Protein AF-R9RE39-F1 (afdb_monomer_lite)

Secondary structure (DSSP, 8-state):
-HHHHHHHHHHHHSSS--HHHHHHHHHHHHHTTSS-HHHHHHHHHHHH---TT-HHHHHH--HHHHHHHHHHHHHHH-SHHHHHHHHHHHHHHHHHHHHHHHHT---------

Foldseek 3Di:
DLVLLVVLLVLLPDPDHDLVSLLVNLCCCVVVVLDAPVLLLVLLCQQPNDPPPCPVVSVPDHSVRSSVVVSVCCVPVNCPSSSVSSSVSSVVSSVVVVVVVVVPPDPCPDPPD

pLDDT: mean 88.13, std 12.08, range [48.97, 97.25]

Sequence (113 aa):
MELNLLLYRNELKKKTVYNYIFYGIIIGLVEDKTINRDELLKLYIDTFGVPKGFENIIAIARENEIKNLIFFEIKNKGTSNLKKNLKILVDEKIKEMKLDEKNNKNTFDGWLK

Structure (mmCIF, N/CA/C/O backbone):
data_AF-R9RE39-F1
#
_entry.id   AF-R9R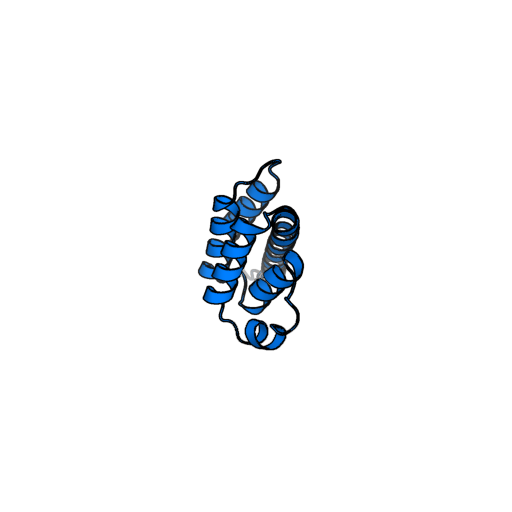E39-F1
#
loop_
_atom_site.group_PDB
_atom_site.id
_atom_site.type_symbol
_atom_site.label_atom_id
_atom_site.label_alt_id
_atom_site.label_comp_id
_atom_site.label_asym_id
_atom_site.label_entity_id
_atom_site.label_seq_id
_atom_site.pdbx_PDB_ins_code
_atom_site.Cartn_x
_atom_site.Cartn_y
_atom_site.Cartn_z
_atom_site.occupancy
_atom_site.B_iso_or_equiv
_atom_site.auth_seq_id
_atom_site.auth_comp_id
_atom_site.auth_asym_id
_atom_site.auth_atom_id
_atom_site.pdbx_PDB_model_num
ATOM 1 N N . MET A 1 1 ? -0.199 -6.618 -16.737 1.00 65.62 1 MET A N 1
ATOM 2 C CA . MET A 1 1 ? 0.292 -5.558 -15.832 1.00 65.62 1 MET A CA 1
ATOM 3 C C . MET A 1 1 ? -0.541 -4.283 -15.955 1.00 65.62 1 MET A C 1
ATOM 5 O O . MET A 1 1 ? -1.214 -3.944 -14.992 1.00 65.62 1 MET A O 1
ATOM 9 N N . GLU A 1 2 ? -0.615 -3.636 -17.128 1.00 76.25 2 GLU A N 1
ATOM 10 C CA . GLU A 1 2 ? -1.375 -2.375 -17.285 1.00 76.25 2 GLU A CA 1
ATOM 11 C C . GLU A 1 2 ? -2.875 -2.519 -16.952 1.00 76.25 2 GLU A C 1
ATOM 13 O O . GLU A 1 2 ? -3.432 -1.717 -16.200 1.00 76.25 2 GLU A O 1
ATOM 18 N N . LEU A 1 3 ? -3.518 -3.594 -17.428 1.00 81.19 3 LEU A N 1
ATOM 19 C CA . LEU A 1 3 ? -4.928 -3.877 -17.134 1.00 81.19 3 LEU A CA 1
ATOM 20 C C . LEU A 1 3 ? -5.200 -3.993 -15.622 1.00 81.19 3 LEU A C 1
ATOM 22 O O . LEU A 1 3 ? -6.185 -3.438 -15.137 1.00 81.19 3 LEU A O 1
ATOM 26 N N . ASN A 1 4 ? -4.308 -4.646 -14.867 1.00 90.38 4 ASN A N 1
ATOM 27 C CA . ASN A 1 4 ? -4.447 -4.810 -13.415 1.00 90.38 4 ASN A CA 1
ATOM 28 C C . ASN A 1 4 ? -4.405 -3.451 -12.703 1.00 90.38 4 ASN A C 1
ATOM 30 O O . ASN A 1 4 ? -5.260 -3.173 -11.866 1.00 90.38 4 ASN A O 1
ATOM 34 N N . LEU A 1 5 ? -3.485 -2.560 -13.088 1.00 93.81 5 LEU A N 1
ATOM 35 C CA . LEU A 1 5 ? -3.395 -1.219 -12.500 1.00 93.81 5 LEU A CA 1
ATOM 36 C C . LEU A 1 5 ? -4.636 -0.368 -12.784 1.00 93.81 5 LEU A C 1
ATOM 38 O O . LEU A 1 5 ? -5.113 0.343 -11.896 1.00 93.81 5 LEU A O 1
ATOM 42 N N . LEU A 1 6 ? -5.206 -0.462 -13.988 1.00 94.88 6 LEU A N 1
ATOM 43 C CA . LEU A 1 6 ? -6.463 0.218 -14.316 1.00 94.88 6 LEU A CA 1
ATOM 44 C C . LEU A 1 6 ? -7.636 -0.317 -13.483 1.00 94.88 6 LEU A C 1
ATOM 46 O O . LEU A 1 6 ? -8.452 0.475 -13.001 1.00 94.88 6 LEU A O 1
ATOM 50 N N . LEU A 1 7 ? -7.701 -1.634 -13.265 1.00 95.62 7 LEU A N 1
ATOM 51 C CA . LEU A 1 7 ? -8.695 -2.255 -12.388 1.00 95.62 7 LEU A CA 1
ATOM 52 C C . LEU A 1 7 ? -8.530 -1.779 -10.938 1.00 95.62 7 LEU A C 1
ATOM 54 O O . LEU A 1 7 ? -9.497 -1.294 -10.348 1.00 95.62 7 LEU A O 1
ATOM 58 N N . TYR A 1 8 ? -7.309 -1.802 -10.393 1.00 97.19 8 TYR A N 1
ATOM 59 C CA . TYR A 1 8 ? -7.016 -1.311 -9.040 1.00 97.19 8 TYR A CA 1
ATOM 60 C C . TYR A 1 8 ? -7.415 0.157 -8.875 1.00 97.19 8 TYR A C 1
ATOM 62 O O . TYR A 1 8 ? -8.089 0.533 -7.914 1.00 97.19 8 TYR A O 1
ATOM 70 N N . ARG A 1 9 ? -7.073 0.999 -9.855 1.00 96.62 9 ARG A N 1
ATOM 71 C CA . ARG A 1 9 ? -7.451 2.414 -9.871 1.00 96.62 9 ARG A CA 1
ATOM 72 C C . ARG A 1 9 ? -8.967 2.605 -9.824 1.00 96.62 9 ARG A C 1
ATOM 74 O O . ARG A 1 9 ? -9.450 3.503 -9.132 1.00 96.62 9 ARG A O 1
ATOM 81 N N . ASN A 1 10 ? -9.719 1.802 -10.574 1.00 96.81 10 ASN A N 1
ATOM 82 C CA . ASN A 1 10 ? -11.176 1.892 -10.626 1.00 96.81 10 ASN A CA 1
ATOM 83 C C . ASN A 1 10 ? -11.823 1.464 -9.306 1.00 96.81 10 ASN A C 1
ATOM 85 O O . ASN A 1 10 ? -12.719 2.16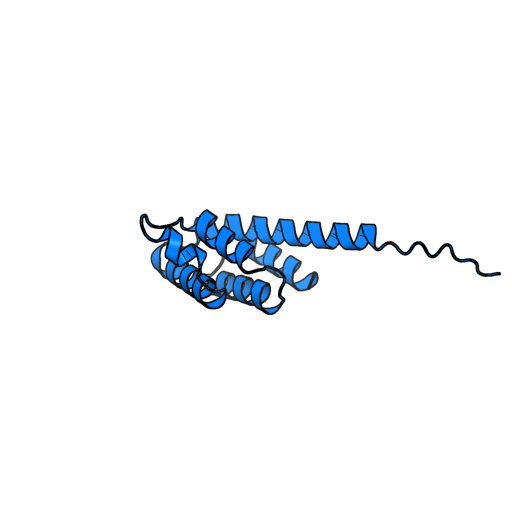0 -8.827 1.00 96.81 10 ASN A O 1
ATOM 89 N N . GLU A 1 11 ? -11.323 0.402 -8.672 1.00 96.94 11 GLU A N 1
ATOM 90 C CA . GLU A 1 11 ? -11.739 0.015 -7.321 1.00 96.94 11 GLU A CA 1
ATOM 91 C C . GLU A 1 11 ? -11.531 1.162 -6.320 1.00 96.94 11 GLU A C 1
ATOM 93 O O . GLU A 1 11 ? -12.447 1.534 -5.587 1.00 96.94 11 GLU A O 1
ATOM 98 N N . LEU A 1 12 ? -10.369 1.820 -6.361 1.00 96.19 12 LEU A N 1
ATOM 99 C CA . LEU A 1 12 ? -10.027 2.923 -5.454 1.00 96.19 12 LEU A CA 1
ATOM 100 C C . LEU A 1 12 ? -10.831 4.215 -5.695 1.00 96.19 12 LEU A C 1
ATOM 102 O O . LEU A 1 12 ? -10.859 5.090 -4.824 1.00 96.19 12 LEU A O 1
ATOM 106 N N . LYS A 1 13 ? -11.516 4.354 -6.839 1.00 95.50 13 LYS A N 1
ATOM 107 C CA . LYS A 1 13 ? -12.437 5.475 -7.114 1.00 95.50 13 LYS A CA 1
ATOM 108 C C . LYS A 1 13 ? -13.818 5.289 -6.486 1.00 95.50 13 LYS A C 1
ATOM 110 O O . LYS A 1 13 ? -14.528 6.281 -6.320 1.00 95.50 13 LYS A O 1
ATOM 115 N N . LYS A 1 14 ? -14.212 4.061 -6.131 1.00 95.62 14 LYS A N 1
ATOM 116 C CA . LYS A 1 14 ? -15.525 3.789 -5.527 1.00 95.62 14 LYS A CA 1
ATOM 117 C C . LYS A 1 14 ? -15.675 4.548 -4.210 1.00 95.62 14 LYS A C 1
ATOM 119 O O . LYS A 1 14 ? -14.695 4.767 -3.497 1.00 95.62 14 LYS A O 1
ATOM 124 N N . LYS A 1 15 ? -16.902 4.955 -3.863 1.00 91.56 15 LYS A N 1
ATOM 125 C CA . LYS A 1 15 ? -17.182 5.670 -2.601 1.00 91.56 15 LYS A CA 1
ATOM 126 C C . LYS A 1 15 ? -16.723 4.838 -1.400 1.00 91.56 15 LYS A C 1
ATOM 128 O O . LYS A 1 15 ? -15.898 5.303 -0.614 1.00 91.56 15 LYS A O 1
ATOM 133 N N . THR A 1 16 ? -17.172 3.589 -1.352 1.00 91.25 16 THR A N 1
ATOM 134 C CA . THR A 1 16 ? -16.807 2.594 -0.340 1.00 91.25 16 THR A CA 1
ATOM 135 C C . THR A 1 16 ? -15.897 1.542 -0.960 1.00 91.25 16 THR A C 1
ATOM 137 O O . THR A 1 16 ? -16.163 1.072 -2.064 1.00 91.25 16 THR A O 1
ATOM 140 N N . VAL A 1 17 ? -14.834 1.176 -0.245 1.00 94.56 17 VAL A N 1
ATOM 141 C CA . VAL A 1 17 ? -13.891 0.120 -0.634 1.00 94.56 17 VAL A CA 1
ATOM 142 C C . VAL A 1 17 ? -13.716 -0.798 0.569 1.00 94.56 17 VAL A C 1
ATOM 144 O O . VAL A 1 17 ? -13.459 -0.321 1.673 1.00 94.56 17 VAL A O 1
ATOM 147 N N . TYR A 1 18 ? -13.895 -2.100 0.370 1.00 94.00 18 TYR A N 1
ATOM 148 C CA . TYR A 1 18 ? -13.794 -3.085 1.444 1.00 94.00 18 TYR A CA 1
ATOM 149 C C . TYR A 1 18 ? -12.338 -3.459 1.741 1.00 94.00 18 TYR A C 1
ATOM 151 O O . TYR A 1 18 ? -11.490 -3.438 0.853 1.00 94.00 18 TYR A O 1
ATOM 159 N N . ASN A 1 19 ? -12.055 -3.884 2.976 1.00 94.81 19 ASN A N 1
ATOM 160 C CA . ASN A 1 19 ? -10.701 -4.247 3.419 1.00 94.81 19 ASN A CA 1
ATOM 161 C C . ASN A 1 19 ? -10.025 -5.301 2.528 1.00 94.81 19 ASN A C 1
ATOM 163 O O . ASN A 1 19 ? -8.855 -5.151 2.186 1.00 94.81 19 ASN A O 1
ATOM 167 N N . TYR A 1 20 ? -10.771 -6.316 2.082 1.00 94.38 20 TYR A N 1
ATOM 168 C CA . TYR A 1 20 ? -10.233 -7.360 1.206 1.00 94.38 20 TYR A CA 1
ATOM 169 C C . TYR A 1 20 ? -9.783 -6.831 -0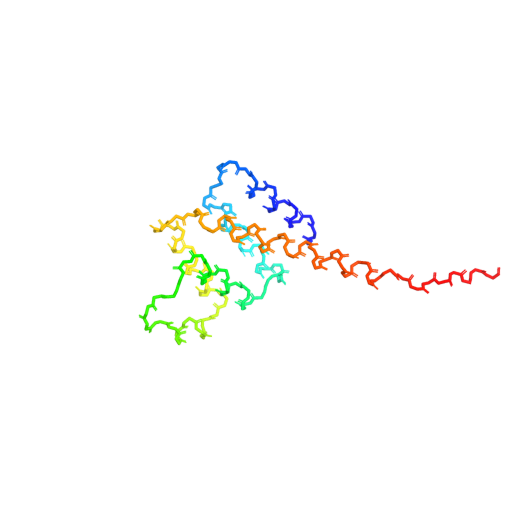.165 1.00 94.38 20 TYR A C 1
ATOM 171 O O . TYR A 1 20 ? -8.872 -7.400 -0.760 1.00 94.38 20 TYR A O 1
ATOM 179 N N . ILE A 1 21 ? -10.361 -5.725 -0.646 1.00 96.62 21 ILE A N 1
ATOM 180 C CA . ILE A 1 21 ? -9.931 -5.079 -1.891 1.00 96.62 21 ILE A CA 1
ATOM 181 C C . ILE A 1 21 ? -8.551 -4.447 -1.701 1.00 96.62 21 ILE A C 1
ATOM 183 O O . ILE A 1 21 ? -7.680 -4.631 -2.544 1.00 96.62 21 ILE A O 1
ATOM 187 N N . PHE A 1 22 ? -8.308 -3.767 -0.575 1.00 96.88 22 PHE A N 1
ATOM 188 C CA . PHE A 1 22 ? -6.976 -3.234 -0.269 1.00 96.88 22 PHE A CA 1
ATOM 189 C C . PHE A 1 22 ? -5.932 -4.348 -0.179 1.00 96.88 22 PHE A C 1
ATOM 191 O O . PHE A 1 22 ? -4.845 -4.208 -0.734 1.00 96.88 22 PHE A O 1
ATOM 198 N N . TYR A 1 23 ? -6.274 -5.468 0.466 1.00 95.62 23 TYR A N 1
ATOM 199 C CA . TYR A 1 23 ? -5.390 -6.633 0.539 1.00 95.62 23 TYR A CA 1
ATOM 200 C C . TYR A 1 23 ? -5.068 -7.190 -0.847 1.00 95.62 23 TYR A C 1
ATOM 202 O O . TYR A 1 23 ? -3.898 -7.397 -1.156 1.00 95.62 23 TYR A O 1
ATOM 210 N N . GLY A 1 24 ? -6.089 -7.376 -1.689 1.00 96.50 24 GLY A N 1
ATOM 211 C CA . GLY A 1 24 ? -5.922 -7.875 -3.052 1.00 96.50 24 GLY A CA 1
ATOM 212 C C . GLY A 1 24 ? -5.034 -6.971 -3.905 1.00 96.50 24 GLY A C 1
ATOM 213 O O . GLY A 1 24 ? -4.133 -7.469 -4.570 1.00 96.50 24 GLY A O 1
ATOM 214 N N . ILE A 1 25 ? -5.227 -5.649 -3.828 1.00 97.25 25 ILE A N 1
ATOM 215 C CA . ILE A 1 25 ? -4.392 -4.686 -4.559 1.00 97.25 25 ILE A CA 1
ATOM 216 C C . ILE A 1 25 ? -2.936 -4.763 -4.086 1.00 97.25 25 ILE A C 1
ATOM 218 O O . ILE A 1 25 ? -2.039 -4.857 -4.916 1.00 97.25 25 ILE A O 1
ATOM 222 N N . ILE A 1 26 ? -2.682 -4.746 -2.773 1.00 97.00 26 ILE A N 1
ATOM 223 C CA . ILE A 1 26 ? -1.311 -4.784 -2.236 1.00 97.00 26 ILE A CA 1
ATOM 224 C C . ILE A 1 26 ? -0.613 -6.096 -2.608 1.00 97.00 26 ILE A C 1
ATOM 226 O O . ILE A 1 26 ? 0.539 -6.064 -3.029 1.00 97.00 26 ILE A O 1
ATOM 230 N N . ILE A 1 27 ? -1.302 -7.237 -2.490 1.00 95.62 27 ILE A N 1
ATOM 231 C CA . ILE A 1 27 ? -0.761 -8.535 -2.921 1.00 95.62 27 ILE A CA 1
ATOM 232 C C . ILE A 1 27 ? -0.432 -8.487 -4.408 1.00 95.62 27 ILE A C 1
ATOM 234 O O . ILE A 1 27 ? 0.697 -8.782 -4.775 1.00 95.62 27 ILE A O 1
ATOM 238 N N . GLY A 1 28 ? -1.379 -8.059 -5.245 1.00 95.69 28 GLY A N 1
ATOM 239 C CA . GLY A 1 28 ? -1.174 -7.984 -6.687 1.00 95.69 28 GLY A CA 1
ATOM 240 C C . GLY A 1 28 ? 0.018 -7.106 -7.067 1.00 95.69 28 GLY A C 1
ATOM 241 O O . GLY A 1 28 ? 0.837 -7.522 -7.872 1.00 95.69 28 GLY A O 1
ATOM 242 N N . LEU A 1 29 ? 0.169 -5.931 -6.448 1.00 95.56 29 LEU A N 1
ATOM 243 C CA . LEU A 1 29 ? 1.300 -5.033 -6.714 1.00 95.56 29 LEU A CA 1
ATOM 244 C C . LEU A 1 29 ? 2.660 -5.653 -6.354 1.00 95.56 29 LEU A C 1
ATOM 246 O O . LEU A 1 29 ? 3.632 -5.417 -7.070 1.00 95.56 29 LEU A O 1
ATOM 250 N N . VAL A 1 30 ? 2.730 -6.422 -5.263 1.00 94.62 30 VAL A N 1
ATOM 251 C CA . VAL A 1 30 ? 3.968 -7.072 -4.799 1.00 94.62 30 VAL A CA 1
ATOM 252 C C . VAL A 1 30 ? 4.287 -8.315 -5.635 1.00 94.62 30 VAL A C 1
ATOM 254 O O . VAL A 1 30 ? 5.405 -8.449 -6.124 1.00 94.62 30 VAL A O 1
ATOM 257 N N . GLU A 1 31 ? 3.315 -9.205 -5.846 1.00 92.44 31 GLU A N 1
ATOM 258 C CA . GLU A 1 31 ? 3.509 -10.453 -6.604 1.00 92.44 31 GLU A CA 1
ATOM 259 C C . GLU A 1 31 ? 3.801 -10.176 -8.090 1.00 92.44 31 GLU A C 1
ATOM 261 O O . GLU A 1 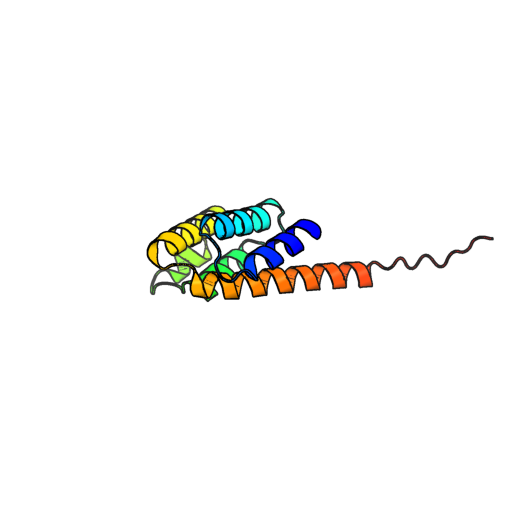31 ? 4.683 -10.806 -8.674 1.00 92.44 31 GLU A O 1
ATOM 266 N N . ASP A 1 32 ? 3.146 -9.168 -8.686 1.00 92.00 32 ASP A N 1
ATOM 267 C CA . ASP A 1 32 ? 3.430 -8.713 -10.056 1.00 92.00 32 ASP A CA 1
ATOM 268 C C . ASP A 1 32 ? 4.758 -7.926 -10.149 1.00 92.00 32 ASP A C 1
ATOM 270 O O . ASP A 1 32 ? 5.114 -7.452 -11.230 1.00 92.00 32 ASP A O 1
ATOM 274 N N . LYS A 1 33 ? 5.479 -7.734 -9.029 1.00 92.06 33 LYS A N 1
ATOM 275 C CA . LYS A 1 33 ? 6.695 -6.904 -8.908 1.00 92.06 33 LYS A CA 1
ATOM 276 C C . LYS A 1 33 ? 6.520 -5.485 -9.451 1.00 92.06 33 LYS A C 1
ATOM 278 O O . LYS A 1 33 ? 7.460 -4.873 -9.952 1.00 92.06 33 LYS A O 1
ATOM 283 N N . THR A 1 34 ? 5.296 -4.967 -9.375 1.00 94.06 34 THR A N 1
ATOM 284 C CA . THR A 1 34 ? 4.970 -3.611 -9.831 1.00 94.06 34 THR A CA 1
ATOM 285 C C . THR A 1 34 ? 5.474 -2.559 -8.848 1.00 94.06 34 THR A C 1
ATOM 287 O O . THR A 1 34 ? 5.787 -1.440 -9.249 1.00 94.06 34 THR A O 1
ATOM 290 N N . ILE A 1 35 ? 5.555 -2.916 -7.566 1.00 95.00 35 ILE A N 1
ATOM 291 C CA . ILE A 1 35 ? 6.213 -2.114 -6.538 1.00 95.00 35 ILE A CA 1
ATOM 292 C C . ILE A 1 35 ? 7.317 -2.936 -5.888 1.00 95.00 35 ILE A C 1
ATOM 294 O O . ILE A 1 35 ? 7.195 -4.155 -5.764 1.00 95.00 35 ILE A O 1
ATOM 298 N N . ASN A 1 36 ? 8.375 -2.264 -5.456 1.00 94.69 36 ASN A N 1
ATOM 299 C CA . ASN A 1 36 ? 9.434 -2.883 -4.672 1.00 94.69 36 ASN A CA 1
ATOM 300 C C . ASN A 1 36 ? 9.209 -2.700 -3.161 1.00 94.69 36 ASN A C 1
ATOM 302 O O . ASN A 1 36 ? 8.318 -1.979 -2.698 1.00 94.69 36 ASN A O 1
ATOM 306 N N . ARG A 1 37 ? 10.076 -3.343 -2.383 1.00 94.44 37 ARG A N 1
ATOM 307 C CA . ARG A 1 37 ? 10.135 -3.252 -0.926 1.00 94.44 37 ARG A CA 1
ATOM 308 C C . ARG A 1 37 ? 10.118 -1.830 -0.370 1.00 94.44 37 ARG A C 1
ATOM 310 O O . ARG A 1 37 ? 9.416 -1.587 0.610 1.00 94.44 37 ARG A O 1
ATOM 317 N N . ASP A 1 38 ? 10.879 -0.910 -0.950 1.00 94.62 38 ASP A N 1
ATOM 318 C CA . ASP A 1 38 ? 11.002 0.455 -0.432 1.00 94.62 38 ASP A CA 1
ATOM 319 C C . ASP A 1 38 ? 9.755 1.289 -0.735 1.00 94.62 38 ASP A C 1
ATOM 321 O O . ASP A 1 38 ? 9.323 2.085 0.095 1.00 94.62 38 ASP A O 1
ATOM 325 N N . GLU A 1 39 ? 9.108 1.053 -1.874 1.00 96.44 39 GLU A N 1
ATOM 326 C CA . GLU A 1 39 ? 7.814 1.652 -2.210 1.00 96.44 39 GLU A CA 1
ATOM 327 C C . GLU A 1 39 ? 6.697 1.129 -1.305 1.00 96.44 39 GLU A C 1
ATOM 329 O O . GLU A 1 39 ? 5.864 1.904 -0.828 1.00 96.44 39 GLU A O 1
ATOM 334 N N . LEU A 1 40 ? 6.703 -0.174 -1.009 1.00 96.50 40 LEU A N 1
ATOM 335 C CA . LEU A 1 40 ? 5.778 -0.777 -0.053 1.00 96.50 40 LEU A CA 1
ATOM 336 C C . LEU A 1 40 ? 6.002 -0.222 1.362 1.00 96.50 40 LEU A C 1
ATOM 338 O O . LEU A 1 40 ? 5.042 0.079 2.076 1.00 96.50 40 LEU A O 1
ATOM 342 N N . LEU A 1 41 ? 7.265 -0.053 1.761 1.00 95.31 41 LEU A N 1
ATOM 343 C CA . LEU A 1 41 ? 7.623 0.553 3.035 1.00 95.31 41 LEU A CA 1
ATOM 344 C C . LEU A 1 41 ? 7.166 2.013 3.107 1.00 95.31 41 LEU A C 1
ATOM 346 O O . LEU A 1 41 ? 6.542 2.418 4.086 1.00 95.31 41 LEU A O 1
ATOM 350 N N . LYS A 1 42 ? 7.427 2.795 2.060 1.00 95.12 42 LYS A N 1
ATOM 351 C CA . LYS A 1 42 ? 6.981 4.184 1.963 1.00 95.12 42 LYS A CA 1
ATOM 352 C C . LYS A 1 42 ? 5.461 4.280 2.072 1.00 95.12 42 LYS A C 1
ATOM 354 O O . LYS A 1 42 ? 4.966 5.077 2.861 1.00 95.12 42 LYS A O 1
ATOM 359 N N . LEU A 1 43 ? 4.720 3.410 1.377 1.00 96.56 43 LEU A N 1
ATOM 360 C CA . LEU A 1 43 ? 3.264 3.330 1.503 1.00 96.56 43 LEU A CA 1
ATOM 361 C C . LEU A 1 43 ? 2.835 3.091 2.956 1.00 96.56 43 LEU A C 1
ATOM 363 O O . LEU A 1 43 ? 1.902 3.744 3.427 1.00 96.56 43 LEU A O 1
ATOM 367 N N . TYR A 1 44 ? 3.491 2.169 3.665 1.00 94.88 44 TYR A N 1
ATOM 368 C CA . TYR A 1 44 ? 3.211 1.915 5.077 1.00 94.88 44 TYR A CA 1
ATOM 369 C C . TYR A 1 44 ? 3.457 3.168 5.933 1.00 94.88 44 TYR A C 1
ATOM 371 O O . TYR A 1 44 ? 2.554 3.595 6.655 1.00 94.88 44 TYR A O 1
ATOM 379 N N . ILE A 1 45 ? 4.634 3.790 5.811 1.00 93.94 45 ILE A N 1
ATOM 380 C CA . ILE A 1 45 ? 5.032 4.965 6.601 1.00 93.94 45 ILE A CA 1
ATOM 381 C C . ILE A 1 45 ? 4.101 6.151 6.335 1.00 93.94 45 ILE A C 1
ATOM 383 O O . ILE A 1 45 ? 3.563 6.725 7.281 1.00 93.94 45 ILE A O 1
ATOM 387 N N . ASP A 1 46 ? 3.842 6.474 5.069 1.00 94.31 46 ASP A N 1
ATOM 388 C CA . ASP A 1 46 ? 2.991 7.603 4.671 1.00 94.31 46 ASP A CA 1
ATOM 389 C C . ASP A 1 46 ? 1.530 7.413 5.110 1.00 94.31 46 ASP A C 1
ATOM 391 O O . ASP A 1 46 ? 0.758 8.371 5.197 1.00 94.31 46 ASP A O 1
ATOM 395 N N . THR A 1 47 ? 1.118 6.167 5.363 1.00 95.12 47 THR A N 1
ATOM 396 C CA . THR A 1 47 ? -0.259 5.828 5.735 1.00 95.12 47 THR A CA 1
ATOM 397 C C . THR A 1 47 ? -0.461 5.721 7.242 1.00 95.12 47 THR A C 1
ATOM 399 O O . THR A 1 47 ? -1.461 6.227 7.757 1.00 95.12 47 THR A O 1
ATOM 402 N N . PHE A 1 48 ? 0.453 5.045 7.939 1.00 93.19 48 PHE A N 1
ATOM 403 C CA . PHE A 1 48 ? 0.283 4.641 9.338 1.00 93.19 48 PHE A CA 1
ATOM 404 C C . PHE A 1 48 ? 1.316 5.258 10.284 1.00 93.19 48 PHE A C 1
ATOM 406 O O . PHE A 1 48 ? 1.126 5.206 11.502 1.00 93.19 48 PHE A O 1
ATOM 413 N N . GLY A 1 49 ? 2.369 5.867 9.737 1.00 91.50 49 GLY A N 1
ATOM 414 C CA . GLY A 1 49 ? 3.502 6.383 10.489 1.00 91.50 49 GLY A CA 1
ATOM 415 C C . GLY A 1 49 ? 4.418 5.285 11.030 1.00 91.50 49 GLY A C 1
ATOM 416 O O . GLY A 1 49 ? 4.134 4.088 10.961 1.00 91.50 49 GLY A O 1
ATOM 417 N N . VAL A 1 50 ? 5.539 5.719 11.599 1.00 89.31 50 VAL A N 1
ATOM 418 C CA . VAL A 1 50 ? 6.482 4.858 12.319 1.00 89.31 50 VAL A CA 1
ATOM 419 C C . VAL A 1 50 ? 6.339 5.143 13.811 1.00 89.31 50 VAL A C 1
ATOM 421 O O . VAL A 1 50 ? 6.530 6.290 14.223 1.00 89.31 50 VAL A O 1
ATOM 424 N N . PRO A 1 51 ? 5.995 4.144 14.643 1.00 82.56 51 PRO A N 1
ATOM 425 C CA . PRO A 1 51 ? 6.044 4.309 16.087 1.00 82.56 51 PRO A CA 1
ATOM 426 C C . PRO A 1 51 ? 7.467 4.643 16.540 1.00 82.56 51 PRO A C 1
ATOM 428 O O . PRO A 1 51 ? 8.432 4.032 16.079 1.00 82.56 51 PRO A O 1
ATOM 431 N N . LYS A 1 52 ? 7.592 5.589 17.472 1.00 84.56 52 LYS A N 1
ATOM 432 C CA . LYS A 1 52 ? 8.890 5.998 18.019 1.00 84.56 52 LYS A CA 1
ATOM 433 C C . LYS A 1 52 ? 9.635 4.788 18.597 1.00 84.56 52 LYS A C 1
ATOM 435 O O . LYS A 1 52 ? 9.068 4.056 19.407 1.00 84.56 52 LYS A O 1
ATOM 440 N N . GLY A 1 53 ? 10.893 4.602 18.207 1.00 82.69 53 GLY A N 1
ATOM 441 C CA . GLY A 1 53 ? 11.738 3.480 18.634 1.00 82.69 53 GLY A CA 1
ATOM 442 C C . GLY A 1 53 ? 11.673 2.239 17.734 1.00 82.69 53 GLY A C 1
ATOM 443 O O . GLY A 1 53 ? 12.400 1.279 17.983 1.00 82.69 53 GLY A O 1
ATOM 444 N N . PHE A 1 54 ? 10.835 2.237 16.691 1.00 84.69 54 PHE A N 1
ATOM 445 C CA . PHE A 1 54 ? 10.731 1.144 15.714 1.00 84.69 54 PHE A CA 1
ATOM 446 C C . PHE A 1 54 ? 11.383 1.473 14.364 1.00 84.69 54 PHE A C 1
ATOM 448 O O . PHE A 1 54 ? 11.298 0.673 13.431 1.00 84.69 54 PHE A O 1
ATOM 455 N N . GLU A 1 55 ? 12.066 2.614 14.249 1.00 86.31 55 GLU A N 1
ATOM 456 C CA . GLU A 1 55 ? 12.662 3.110 13.006 1.00 86.31 55 GLU A CA 1
ATOM 457 C C . GLU A 1 55 ? 13.646 2.089 12.418 1.00 86.31 55 GLU A C 1
ATOM 459 O O . GLU A 1 55 ? 13.544 1.722 11.248 1.00 86.31 55 GLU A O 1
ATOM 464 N N . ASN A 1 56 ? 14.532 1.547 13.257 1.00 84.56 56 ASN A N 1
ATOM 465 C CA . ASN A 1 56 ? 15.534 0.562 12.842 1.00 84.56 56 ASN A CA 1
ATOM 466 C C . ASN A 1 56 ? 14.914 -0.784 12.446 1.00 84.56 56 ASN A C 1
ATOM 468 O O . ASN A 1 56 ? 15.395 -1.437 11.525 1.00 84.56 56 ASN A O 1
ATOM 472 N N . ILE A 1 57 ? 13.840 -1.197 13.127 1.00 84.81 57 ILE A N 1
ATOM 473 C CA . ILE A 1 57 ? 13.152 -2.470 12.863 1.00 84.81 57 ILE A CA 1
ATOM 474 C C . ILE A 1 57 ? 12.443 -2.399 11.512 1.00 84.81 57 ILE A C 1
ATOM 476 O O . ILE A 1 57 ? 12.559 -3.297 10.681 1.00 84.81 57 ILE A O 1
ATOM 480 N N . ILE A 1 58 ? 11.737 -1.297 11.272 1.00 84.81 58 ILE A N 1
ATOM 481 C CA . ILE A 1 58 ? 11.018 -1.066 10.024 1.00 84.81 58 ILE A CA 1
ATOM 482 C C . ILE A 1 58 ? 12.003 -0.909 8.854 1.00 84.81 58 ILE A C 1
ATOM 484 O O . ILE A 1 58 ? 11.748 -1.429 7.768 1.00 84.81 58 ILE A O 1
ATOM 488 N N . ALA A 1 59 ? 13.168 -0.295 9.086 1.00 80.19 59 ALA A N 1
ATOM 489 C CA . ALA A 1 59 ? 14.211 -0.141 8.075 1.00 80.19 59 ALA A CA 1
ATOM 490 C C . ALA A 1 59 ? 14.782 -1.472 7.557 1.00 80.19 59 ALA A C 1
ATOM 492 O O . ALA A 1 59 ? 15.184 -1.518 6.397 1.00 80.19 59 ALA A O 1
ATOM 493 N N . ILE A 1 60 ? 14.752 -2.556 8.341 1.00 88.44 60 ILE A N 1
ATOM 494 C CA . ILE A 1 60 ? 15.247 -3.887 7.927 1.00 88.44 60 ILE A CA 1
ATOM 495 C C . ILE A 1 60 ? 14.136 -4.881 7.558 1.00 88.44 60 ILE A C 1
ATOM 497 O O . ILE A 1 60 ? 14.428 -5.987 7.107 1.00 88.44 60 ILE A O 1
ATOM 501 N N . ALA A 1 61 ? 12.866 -4.502 7.732 1.00 90.88 61 ALA A N 1
ATOM 502 C CA . ALA A 1 61 ? 11.732 -5.384 7.480 1.00 90.88 61 ALA A CA 1
ATOM 503 C C . ALA A 1 61 ? 11.655 -5.813 6.006 1.00 90.88 61 ALA A C 1
ATOM 505 O O . ALA A 1 61 ? 11.811 -4.999 5.090 1.00 90.88 61 ALA A O 1
ATOM 506 N N . ARG A 1 62 ? 11.375 -7.093 5.769 1.00 92.94 62 ARG A N 1
ATOM 507 C CA . ARG A 1 62 ? 11.174 -7.664 4.429 1.00 92.94 62 ARG A CA 1
ATOM 508 C C . ARG A 1 62 ? 9.779 -7.336 3.899 1.00 92.94 62 ARG A C 1
ATOM 510 O O . ARG A 1 62 ? 8.862 -7.050 4.664 1.00 92.94 62 ARG A O 1
ATOM 517 N N . GLU A 1 63 ? 9.579 -7.462 2.588 1.00 93.12 63 GLU A N 1
ATOM 518 C CA . GLU A 1 63 ? 8.289 -7.183 1.928 1.00 93.12 63 GLU A CA 1
ATOM 519 C C . GLU A 1 63 ? 7.107 -7.891 2.591 1.00 93.12 63 GLU A C 1
ATOM 521 O O . GLU A 1 63 ? 6.077 -7.276 2.861 1.00 93.12 63 GLU A O 1
ATOM 526 N N . ASN A 1 64 ? 7.263 -9.179 2.911 1.00 92.75 64 ASN A N 1
ATOM 527 C CA . ASN A 1 64 ? 6.187 -9.950 3.526 1.00 92.75 64 ASN A CA 1
ATOM 528 C C . ASN A 1 64 ? 5.849 -9.455 4.944 1.00 92.75 64 ASN A C 1
ATOM 530 O O . ASN A 1 64 ? 4.688 -9.477 5.345 1.00 92.75 64 ASN A O 1
ATOM 534 N N . GLU A 1 65 ? 6.846 -8.974 5.690 1.00 93.81 65 GLU A N 1
ATOM 535 C CA . GLU A 1 65 ? 6.651 -8.387 7.020 1.00 93.81 65 GLU A CA 1
ATOM 536 C C . GLU A 1 65 ? 5.929 -7.040 6.906 1.00 93.81 65 GLU A C 1
ATOM 538 O O . GLU A 1 65 ? 4.943 -6.821 7.607 1.00 93.81 65 GLU A O 1
ATOM 543 N N . ILE A 1 66 ? 6.326 -6.186 5.957 1.00 94.56 66 ILE A N 1
ATOM 544 C CA . ILE A 1 66 ? 5.663 -4.898 5.702 1.00 94.56 66 ILE A CA 1
ATOM 545 C C . ILE A 1 66 ? 4.209 -5.111 5.255 1.00 94.56 66 ILE A C 1
ATOM 547 O O . ILE A 1 66 ? 3.299 -4.461 5.768 1.00 94.56 66 ILE A O 1
ATOM 551 N N . LYS A 1 67 ? 3.957 -6.068 4.354 1.00 94.31 67 LYS A N 1
ATOM 552 C CA . LYS A 1 67 ? 2.604 -6.455 3.922 1.00 94.31 67 LYS A CA 1
ATOM 553 C C . LYS A 1 67 ? 1.732 -6.866 5.113 1.00 94.31 67 LYS A C 1
ATOM 555 O O . LYS A 1 67 ? 0.609 -6.383 5.256 1.00 94.31 67 LYS A O 1
ATOM 560 N N . ASN A 1 68 ? 2.266 -7.706 5.998 1.00 93.94 68 ASN A N 1
ATOM 561 C CA . ASN A 1 68 ? 1.561 -8.140 7.204 1.00 93.94 68 ASN A CA 1
ATOM 562 C C . ASN A 1 68 ? 1.286 -6.980 8.170 1.00 93.94 68 ASN A C 1
ATOM 564 O O . ASN A 1 68 ? 0.193 -6.916 8.737 1.00 93.94 68 ASN A O 1
ATOM 568 N N . LEU A 1 69 ? 2.226 -6.042 8.319 1.00 92.94 69 LEU A N 1
ATOM 569 C CA . LEU A 1 69 ? 2.029 -4.829 9.116 1.00 92.94 69 LEU A CA 1
ATOM 570 C C . LEU A 1 69 ? 0.900 -3.966 8.551 1.00 92.94 69 LEU A C 1
ATOM 572 O O . LEU A 1 69 ? 0.000 -3.583 9.293 1.00 92.94 69 LEU A O 1
ATOM 576 N N . ILE A 1 70 ? 0.873 -3.730 7.236 1.00 94.38 70 ILE A N 1
ATOM 577 C CA . ILE A 1 70 ? -0.229 -2.998 6.597 1.00 94.38 70 ILE A CA 1
ATOM 578 C C . ILE A 1 70 ? -1.568 -3.693 6.875 1.00 94.38 70 ILE A C 1
ATOM 580 O O . ILE A 1 70 ? -2.559 -3.039 7.200 1.00 94.38 70 ILE A O 1
ATOM 584 N N . PHE A 1 71 ? -1.622 -5.024 6.789 1.00 94.62 71 PHE A N 1
ATOM 585 C CA . PHE A 1 71 ? -2.863 -5.764 7.023 1.00 94.62 71 PHE A CA 1
ATOM 586 C C . PHE A 1 71 ? -3.337 -5.693 8.467 1.00 94.62 71 PHE A C 1
ATOM 588 O O . PHE A 1 71 ? -4.543 -5.572 8.708 1.00 94.62 71 PHE A O 1
ATOM 595 N N . PHE A 1 72 ? -2.400 -5.745 9.411 1.00 93.00 72 PHE A N 1
ATOM 596 C CA . PHE A 1 72 ? -2.671 -5.512 10.819 1.00 93.00 72 PHE A CA 1
ATOM 597 C C . PHE A 1 72 ? -3.232 -4.103 11.039 1.00 93.00 72 PHE A C 1
ATOM 599 O O . PHE A 1 72 ? -4.273 -3.948 11.676 1.00 93.00 72 PHE A O 1
ATOM 606 N N . GLU A 1 73 ? -2.616 -3.079 10.454 1.00 93.56 73 GLU A N 1
ATOM 607 C CA . GLU A 1 73 ? -3.057 -1.695 10.626 1.00 93.56 73 GLU A CA 1
ATOM 608 C C . GLU A 1 73 ? -4.431 -1.423 10.000 1.00 93.56 73 GLU A C 1
ATOM 610 O O . GLU A 1 73 ? -5.268 -0.766 10.614 1.00 93.56 73 GLU A O 1
ATOM 615 N N . ILE A 1 74 ? -4.736 -2.015 8.841 1.00 94.19 74 ILE A N 1
ATOM 616 C CA . ILE A 1 74 ? -6.072 -1.948 8.221 1.00 94.19 74 ILE A CA 1
ATOM 617 C C . ILE A 1 74 ? -7.163 -2.459 9.174 1.00 94.19 74 ILE A C 1
ATOM 619 O O . ILE A 1 74 ? -8.254 -1.889 9.217 1.00 94.19 74 ILE A O 1
ATOM 623 N N . LYS A 1 75 ? -6.885 -3.526 9.938 1.00 91.19 75 LYS A N 1
ATOM 624 C CA . LYS A 1 75 ? -7.847 -4.096 10.898 1.00 91.19 75 LYS A CA 1
ATOM 625 C C . LYS A 1 75 ? -8.053 -3.205 12.122 1.00 91.19 75 LYS A C 1
ATOM 627 O O . LYS A 1 75 ? -9.161 -3.174 12.644 1.00 91.19 75 LYS A O 1
A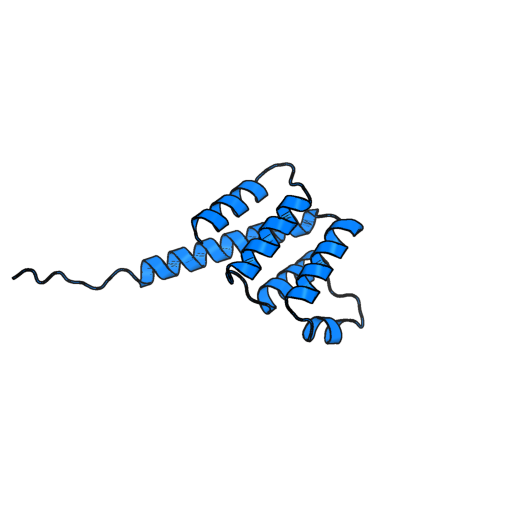TOM 632 N N . ASN A 1 76 ? -7.010 -2.506 12.572 1.00 89.44 76 ASN A N 1
ATOM 633 C CA . ASN A 1 76 ? -7.026 -1.761 13.834 1.00 89.44 76 ASN A CA 1
ATOM 634 C C . ASN A 1 76 ? -7.341 -0.266 13.665 1.00 89.44 76 ASN A C 1
ATOM 636 O O . ASN A 1 76 ? -8.084 0.299 14.461 1.00 89.44 76 ASN A O 1
ATOM 640 N N . LYS A 1 77 ? -6.773 0.381 12.642 1.00 88.50 77 LYS A N 1
ATOM 641 C CA . LYS A 1 77 ? -6.839 1.838 12.423 1.00 88.50 77 LYS A CA 1
ATOM 642 C C . LYS A 1 77 ? -7.735 2.240 11.248 1.00 88.50 77 LYS A C 1
ATOM 644 O O . LYS A 1 77 ? -8.088 3.410 11.117 1.00 88.50 77 LYS A O 1
ATOM 649 N N . GLY A 1 78 ? -8.121 1.289 10.398 1.00 87.94 78 GLY A N 1
ATOM 650 C CA . GLY A 1 78 ? -8.942 1.539 9.214 1.00 87.94 78 GLY A CA 1
ATOM 651 C C . GLY A 1 78 ? -8.137 1.960 7.979 1.00 87.94 78 GLY A C 1
ATOM 652 O O . GLY A 1 78 ? -6.920 1.799 7.911 1.00 87.94 78 GLY A O 1
ATOM 653 N N . THR A 1 79 ? -8.839 2.450 6.951 1.00 90.8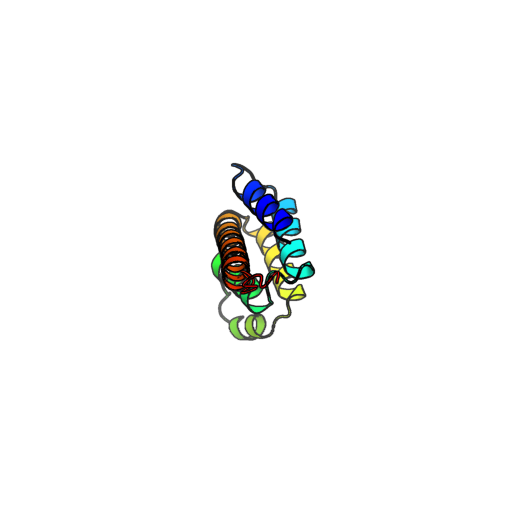8 79 THR A N 1
ATOM 654 C CA . THR A 1 79 ? -8.319 2.511 5.566 1.00 90.88 79 THR A CA 1
ATOM 655 C C . THR A 1 79 ? -8.429 3.875 4.886 1.00 90.88 79 THR A C 1
ATOM 657 O O . THR A 1 79 ? -8.154 3.992 3.690 1.00 90.88 79 THR A O 1
ATOM 660 N N . SER A 1 80 ? -8.814 4.925 5.617 1.00 83.50 80 SER A N 1
ATOM 661 C CA . SER A 1 80 ? -9.064 6.257 5.044 1.00 83.50 80 SER A CA 1
ATOM 662 C C . SER A 1 80 ? -7.831 6.830 4.333 1.00 83.50 80 SER A C 1
ATOM 664 O O . SER A 1 80 ? -7.899 7.148 3.143 1.00 83.50 80 SER A O 1
ATOM 666 N N . ASN A 1 81 ? -6.692 6.888 5.026 1.00 92.50 81 ASN A N 1
ATOM 667 C CA . ASN A 1 81 ? -5.428 7.358 4.454 1.00 92.50 81 ASN A CA 1
ATOM 668 C C . ASN A 1 81 ? -4.860 6.365 3.437 1.00 92.50 81 ASN A C 1
ATOM 670 O O . ASN A 1 81 ? -4.356 6.778 2.392 1.00 92.50 81 ASN A O 1
ATOM 674 N N . LEU A 1 82 ? -5.026 5.061 3.688 1.00 95.81 82 LEU A N 1
ATOM 675 C CA . LEU A 1 82 ? -4.531 4.017 2.794 1.00 95.81 82 LEU A CA 1
ATOM 676 C C . LEU A 1 82 ? -5.140 4.150 1.402 1.00 95.81 82 LEU A C 1
ATOM 678 O O . LEU A 1 82 ? -4.424 4.086 0.411 1.00 95.81 82 LEU A O 1
ATOM 682 N N . LYS A 1 83 ? -6.454 4.384 1.310 1.00 96.19 83 LYS A N 1
ATOM 683 C CA . LYS A 1 83 ? -7.136 4.566 0.025 1.00 96.19 83 LYS A CA 1
ATOM 684 C C . LYS A 1 83 ? -6.528 5.698 -0.790 1.00 96.19 83 LYS A C 1
ATOM 686 O O . LYS A 1 83 ? -6.337 5.550 -1.995 1.00 96.19 83 LYS A O 1
ATOM 691 N N . LYS A 1 84 ? -6.237 6.826 -0.139 1.00 95.94 84 LYS A N 1
ATOM 692 C CA . LYS A 1 84 ? -5.628 7.988 -0.786 1.00 95.94 84 LYS A CA 1
ATOM 693 C C . LYS A 1 84 ? -4.213 7.660 -1.267 1.00 95.94 84 LYS A C 1
ATOM 695 O O . LYS A 1 84 ? -3.929 7.861 -2.444 1.00 95.94 84 LYS A O 1
ATOM 700 N N . ASN A 1 85 ? -3.367 7.128 -0.389 1.00 97.12 85 ASN A N 1
ATOM 701 C CA . ASN A 1 85 ? -1.958 6.870 -0.692 1.00 97.12 85 ASN A CA 1
ATOM 702 C C . ASN A 1 85 ? -1.786 5.748 -1.724 1.00 97.12 85 ASN A C 1
ATOM 704 O O . ASN A 1 85 ? -1.015 5.889 -2.668 1.00 97.12 85 ASN A O 1
ATOM 708 N N . LEU A 1 86 ? -2.583 4.682 -1.628 1.00 96.88 86 LEU A N 1
ATOM 709 C CA . LEU A 1 86 ? -2.571 3.588 -2.597 1.00 96.88 86 LEU A CA 1
ATOM 710 C C . LEU A 1 86 ? -3.046 4.050 -3.980 1.00 96.88 86 LEU A C 1
ATOM 712 O O . LEU A 1 86 ? -2.509 3.615 -4.994 1.00 96.88 86 LEU A O 1
ATOM 716 N N . LYS A 1 87 ? -4.018 4.970 -4.043 1.00 96.62 87 LYS A N 1
ATOM 717 C CA . LYS A 1 87 ? -4.448 5.567 -5.314 1.00 96.62 87 LYS A CA 1
ATOM 718 C C . LYS A 1 87 ? -3.330 6.388 -5.959 1.00 96.62 87 LYS A C 1
ATOM 720 O O . LYS A 1 87 ? -3.168 6.303 -7.171 1.00 96.62 87 LYS A O 1
ATOM 725 N N . ILE A 1 88 ? -2.586 7.165 -5.167 1.00 97.19 88 ILE A N 1
ATOM 726 C CA . ILE A 1 88 ? -1.434 7.942 -5.653 1.00 97.19 88 ILE A CA 1
ATOM 727 C C . ILE A 1 88 ? -0.380 6.997 -6.235 1.00 97.19 88 ILE A C 1
ATOM 729 O O . ILE A 1 88 ? -0.011 7.165 -7.392 1.00 97.19 88 ILE A O 1
ATOM 733 N N . LEU A 1 89 ? -0.002 5.957 -5.488 1.00 97.19 89 LEU A N 1
ATOM 734 C CA . LEU A 1 89 ? 0.972 4.953 -5.924 1.00 97.19 89 LEU A CA 1
ATOM 735 C C . LEU A 1 89 ? 0.554 4.266 -7.237 1.00 97.19 89 LEU A C 1
ATOM 737 O O . LEU A 1 89 ? 1.341 4.163 -8.172 1.00 97.19 89 LEU A O 1
ATOM 741 N N . VAL A 1 90 ? -0.709 3.840 -7.348 1.00 96.81 90 VAL A N 1
ATOM 742 C CA . VAL A 1 90 ? -1.233 3.235 -8.587 1.00 96.81 90 VAL A CA 1
ATOM 743 C C . VAL A 1 90 ? -1.225 4.236 -9.750 1.00 96.81 90 VAL A C 1
ATOM 745 O O . VAL A 1 90 ? -0.869 3.871 -10.870 1.00 96.81 90 VAL A O 1
ATOM 748 N N . ASP A 1 91 ? -1.599 5.498 -9.513 1.00 96.06 91 ASP A N 1
ATOM 749 C CA . ASP A 1 91 ? -1.569 6.547 -10.539 1.00 96.06 91 ASP A CA 1
ATOM 750 C C . ASP A 1 91 ? -0.133 6.855 -11.010 1.00 96.06 91 ASP A C 1
ATOM 752 O O . ASP A 1 91 ? 0.065 7.136 -12.194 1.00 96.06 91 ASP A O 1
ATOM 756 N N . GLU A 1 92 ? 0.860 6.793 -10.120 1.00 95.56 92 GLU A N 1
ATOM 757 C CA . GLU A 1 92 ? 2.288 6.927 -10.443 1.00 95.56 92 GLU A CA 1
ATOM 758 C C . GLU A 1 92 ? 2.772 5.763 -11.312 1.00 95.56 92 GLU A C 1
ATOM 760 O O . GLU A 1 92 ? 3.308 6.003 -12.395 1.00 95.56 92 GLU A O 1
ATOM 765 N N . LYS A 1 93 ? 2.457 4.516 -10.941 1.00 94.56 93 LYS A N 1
ATOM 766 C CA . LYS A 1 93 ? 2.833 3.333 -11.734 1.00 94.56 93 LYS A CA 1
ATOM 767 C C . LYS A 1 93 ? 2.236 3.318 -13.136 1.00 94.56 93 LYS A C 1
ATOM 769 O O . LYS A 1 93 ? 2.913 2.967 -14.096 1.00 94.56 93 LYS A O 1
ATOM 774 N N . ILE A 1 94 ? 0.998 3.787 -13.295 1.00 93.75 94 ILE A N 1
ATOM 775 C CA . ILE A 1 94 ? 0.397 3.951 -14.628 1.00 93.75 94 ILE A CA 1
ATOM 776 C C . ILE A 1 94 ? 1.157 4.999 -15.460 1.00 93.75 94 ILE A C 1
ATOM 778 O O . ILE A 1 94 ? 1.275 4.846 -16.675 1.00 93.75 94 ILE A O 1
ATOM 782 N N . LYS A 1 95 ? 1.643 6.085 -14.845 1.00 91.94 95 LYS A N 1
ATOM 783 C CA . LYS A 1 95 ? 2.416 7.114 -15.562 1.00 91.94 95 LYS A CA 1
ATOM 784 C C . LYS A 1 95 ? 3.784 6.594 -15.992 1.00 91.94 95 LYS A C 1
ATOM 786 O O . LYS A 1 95 ? 4.168 6.861 -17.127 1.00 91.94 95 LYS A O 1
ATOM 791 N N . GLU A 1 96 ? 4.478 5.870 -15.117 1.00 89.75 96 GLU A N 1
ATOM 792 C CA . GLU A 1 96 ? 5.773 5.240 -15.412 1.00 89.75 96 GLU A CA 1
ATOM 793 C C . GLU A 1 96 ? 5.658 4.311 -16.626 1.00 89.75 96 GLU A C 1
ATOM 795 O O . GLU A 1 96 ? 6.355 4.517 -17.617 1.00 89.75 96 GLU A O 1
ATOM 800 N N . MET A 1 97 ? 4.668 3.409 -16.635 1.00 84.81 97 MET A N 1
ATOM 801 C CA . MET A 1 97 ? 4.445 2.504 -17.772 1.00 84.81 97 MET A CA 1
ATOM 802 C C . MET A 1 97 ? 4.198 3.245 -19.098 1.00 84.81 97 MET A C 1
ATOM 804 O O . MET A 1 97 ? 4.723 2.861 -20.140 1.00 84.81 97 MET A O 1
ATOM 808 N N . LYS A 1 98 ? 3.426 4.340 -19.081 1.00 82.38 98 LYS A N 1
ATOM 809 C CA . LYS A 1 98 ? 3.151 5.135 -20.293 1.00 82.38 98 LYS A CA 1
ATOM 810 C C . LYS A 1 98 ? 4.370 5.894 -20.814 1.00 82.38 98 LYS A C 1
ATOM 812 O O . LYS A 1 98 ? 4.455 6.170 -22.012 1.00 82.38 98 LYS A O 1
ATOM 817 N N . LEU A 1 99 ? 5.278 6.293 -19.925 1.00 74.25 99 LEU A N 1
ATOM 818 C CA . LEU A 1 99 ? 6.546 6.910 -20.314 1.00 74.25 99 LEU A CA 1
ATOM 819 C C . LEU A 1 99 ? 7.457 5.878 -20.978 1.00 74.25 99 LEU A C 1
ATOM 821 O O . LEU A 1 99 ? 8.025 6.179 -22.029 1.00 74.25 99 LEU A O 1
ATOM 825 N N . ASP A 1 100 ? 7.518 4.665 -20.431 1.00 68.06 100 ASP A N 1
ATOM 826 C CA . ASP A 1 100 ? 8.293 3.566 -21.008 1.00 68.06 100 ASP A CA 1
ATOM 827 C C . ASP A 1 100 ? 7.819 3.226 -22.426 1.00 68.06 100 ASP A C 1
ATOM 829 O O . ASP A 1 100 ? 8.640 3.137 -23.335 1.00 68.06 100 ASP A O 1
ATOM 833 N N . GLU A 1 101 ? 6.508 3.146 -22.674 1.00 65.56 101 GLU A N 1
ATOM 834 C CA . GLU A 1 101 ? 5.963 2.920 -24.024 1.00 65.56 101 GLU A CA 1
ATOM 835 C C . GLU A 1 101 ? 6.303 4.039 -25.014 1.00 65.56 101 GLU A C 1
ATOM 837 O O . GLU A 1 101 ? 6.597 3.783 -26.184 1.00 65.56 101 GLU A O 1
ATOM 842 N N . LYS A 1 102 ? 6.273 5.300 -24.564 1.00 66.56 102 LYS A N 1
ATOM 843 C CA . LYS A 1 102 ? 6.616 6.444 -25.417 1.00 66.56 102 LYS A CA 1
ATOM 844 C C . LYS A 1 102 ? 8.102 6.442 -25.783 1.00 66.56 102 LYS A C 1
ATOM 846 O O . LYS A 1 102 ? 8.431 6.808 -26.911 1.00 66.56 102 LYS A O 1
ATOM 851 N N . ASN A 1 103 ? 8.964 6.019 -24.860 1.00 61.78 103 ASN A N 1
ATOM 852 C CA . ASN A 1 103 ? 10.407 5.902 -25.069 1.00 61.78 103 ASN A CA 1
ATOM 853 C C . ASN A 1 103 ? 10.781 4.649 -25.883 1.00 61.78 103 ASN A C 1
ATOM 855 O O . ASN A 1 103 ? 11.762 4.683 -26.617 1.00 61.78 103 ASN A O 1
ATOM 859 N N . ASN A 1 104 ? 9.969 3.588 -25.825 1.00 59.62 104 ASN A N 1
ATOM 860 C CA . ASN A 1 104 ? 10.092 2.379 -26.650 1.00 59.62 104 ASN A CA 1
ATOM 861 C C . ASN A 1 104 ? 9.407 2.486 -28.023 1.00 59.62 104 ASN A C 1
ATOM 863 O O . ASN A 1 104 ? 9.264 1.473 -28.714 1.00 59.62 104 ASN A O 1
ATOM 867 N N . LYS A 1 105 ? 8.982 3.684 -28.463 1.00 55.94 105 LYS A N 1
ATOM 868 C CA . LYS A 1 105 ? 8.566 3.881 -29.858 1.00 55.94 105 LYS A CA 1
ATOM 869 C C . LYS A 1 105 ? 9.749 3.575 -30.771 1.00 55.94 105 LYS A C 1
ATOM 871 O O . LYS A 1 105 ? 10.649 4.387 -30.947 1.00 55.94 105 LYS A O 1
ATOM 876 N N . ASN A 1 106 ? 9.694 2.365 -31.314 1.00 57.38 106 ASN A N 1
ATOM 877 C CA . ASN A 1 106 ? 10.606 1.759 -32.262 1.00 57.38 106 ASN A CA 1
ATOM 878 C C . ASN A 1 106 ? 11.101 2.802 -33.279 1.00 57.38 106 ASN A C 1
ATOM 880 O O . ASN A 1 106 ? 10.306 3.341 -34.049 1.00 57.38 106 ASN A O 1
ATOM 884 N N . THR A 1 107 ? 12.408 3.061 -33.311 1.00 55.69 107 THR A N 1
ATOM 885 C CA . THR A 1 107 ? 13.093 3.853 -34.349 1.00 55.69 107 THR A CA 1
ATOM 886 C C . THR A 1 107 ? 13.215 3.076 -35.662 1.00 55.69 107 THR A C 1
ATOM 888 O O . THR A 1 107 ? 14.147 3.294 -36.434 1.00 55.69 107 THR A O 1
ATOM 891 N N . PHE A 1 108 ? 12.294 2.146 -35.924 1.00 62.81 108 PHE A N 1
ATOM 892 C CA . PHE A 1 108 ? 12.244 1.419 -37.180 1.00 62.81 108 PHE A CA 1
ATOM 893 C C . PHE A 1 108 ? 11.736 2.367 -38.268 1.00 62.81 108 PHE A C 1
ATOM 895 O O . PHE A 1 108 ? 10.549 2.413 -38.589 1.00 62.81 108 PHE A O 1
ATOM 902 N N . ASP A 1 109 ? 12.666 3.167 -38.784 1.00 59.81 109 ASP A N 1
ATOM 903 C CA . ASP A 1 109 ? 12.545 3.878 -40.043 1.00 59.81 109 ASP A CA 1
ATOM 904 C C . ASP A 1 109 ? 12.516 2.801 -41.124 1.00 59.81 109 ASP A C 1
ATOM 906 O O . ASP A 1 109 ? 13.533 2.186 -41.450 1.00 59.81 109 ASP A O 1
ATOM 910 N N . GLY A 1 110 ? 11.307 2.432 -41.538 1.00 59.78 110 GLY A N 1
ATOM 911 C CA . GLY A 1 110 ? 11.078 1.332 -42.452 1.00 59.78 110 GLY A CA 1
ATOM 912 C C . GLY A 1 110 ? 11.748 1.598 -43.790 1.00 59.78 110 GLY A C 1
ATOM 913 O O . GLY A 1 110 ? 11.133 2.160 -44.686 1.00 59.78 110 GLY A O 1
ATOM 914 N N . TRP A 1 111 ? 12.969 1.105 -43.965 1.00 55.25 111 TRP A N 1
ATOM 915 C CA . TRP A 1 111 ? 13.539 0.893 -45.288 1.00 55.25 111 TRP A CA 1
ATOM 916 C C . TRP A 1 111 ? 12.982 -0.427 -45.826 1.00 55.25 111 TRP A C 1
ATOM 918 O O . TRP A 1 111 ? 13.657 -1.454 -45.903 1.00 55.25 111 TRP A O 1
ATOM 928 N N . LEU A 1 112 ? 11.690 -0.399 -46.169 1.00 56.06 112 LEU A N 1
ATOM 929 C CA . LEU A 1 112 ? 11.225 -1.171 -47.313 1.00 56.06 112 LEU A CA 1
ATOM 930 C C . LEU A 1 112 ? 11.894 -0.545 -48.547 1.00 56.06 112 LEU A C 1
ATOM 932 O O . LEU A 1 112 ? 11.851 0.670 -48.711 1.00 56.06 112 LEU A O 1
ATOM 936 N N . LYS A 1 113 ? 12.583 -1.404 -49.305 1.00 48.97 113 LYS A N 1
ATOM 937 C CA . LYS A 1 113 ? 13.442 -1.114 -50.465 1.00 48.97 113 LYS A CA 1
ATOM 938 C C . LYS A 1 113 ? 12.876 -0.108 -51.462 1.00 48.97 113 LYS A C 1
ATOM 940 O O . LYS A 1 113 ? 11.666 -0.204 -51.761 1.00 48.97 113 LYS A O 1
#

Radius of gyration: 17.33 Å; chains: 1; bounding box: 33×18×69 Å

Organism: NCBI:txid469607